Protein AF-A0A8T4LNX3-F1 (afdb_monomer_lite)

pLDDT: mean 91.87, std 9.68, range [48.28, 98.56]

Sequence (128 aa):
MKKNSIKNLISIFILVLVVILLFSFIDYLAHSINIRLAVPDYYFAHKIIYGTVIGFIAYLFIKKQKALIKSLIFSAAISILLQINYYFQGYPKEFVFLFLGIHFIILFILSFIAFRLLEIKKLFSKKL

Foldseek 3Di:
DPPVVVVVLVVLLVLQLVLQVQLLVVVCVVLVPDVLSHDDPVVSVVSSVVSSVQLSVLCVVCVPPALQVSQQSSQLRSLVVSLVVCVVVPHDPVSSVVSSVVSSVSSSVSSSVSRVVVVVVVVVVVVD

Radius of gyration: 15.87 Å; chains: 1; bounding box: 45×21×51 Å

Structure (mmCIF, N/CA/C/O backbone):
data_AF-A0A8T4LNX3-F1
#
_entry.id   AF-A0A8T4LNX3-F1
#
loop_
_atom_site.group_PDB
_atom_site.id
_atom_site.type_symbol
_atom_site.label_atom_id
_atom_site.label_alt_id
_atom_site.label_comp_id
_atom_site.label_asym_id
_atom_site.label_entity_id
_atom_site.label_seq_id
_atom_site.pdbx_PDB_ins_code
_atom_site.Cartn_x
_atom_site.Cartn_y
_atom_site.Cartn_z
_atom_site.occupancy
_atom_site.B_iso_or_equiv
_atom_site.auth_seq_id
_atom_site.auth_comp_id
_atom_site.auth_asym_id
_atom_site.auth_atom_id
_atom_site.pdbx_PDB_model_num
ATOM 1 N N . MET A 1 1 ? -27.843 3.433 7.575 1.00 52.44 1 MET A N 1
ATOM 2 C CA . MET A 1 1 ? -26.593 3.046 8.285 1.00 52.44 1 MET A CA 1
ATOM 3 C C . MET A 1 1 ? -26.373 3.970 9.479 1.00 52.44 1 MET A C 1
ATOM 5 O O . MET A 1 1 ? -26.487 5.175 9.305 1.00 52.44 1 MET A O 1
ATOM 9 N N . LYS A 1 2 ? -26.070 3.455 10.685 1.00 52.53 2 LYS A N 1
ATOM 10 C CA . LYS A 1 2 ? -25.770 4.307 11.861 1.00 52.53 2 LYS A CA 1
ATOM 11 C C . LYS A 1 2 ? -24.608 5.263 11.529 1.00 52.53 2 LYS A C 1
ATOM 13 O O . LYS A 1 2 ? -23.601 4.804 10.997 1.00 52.53 2 LYS A O 1
ATOM 18 N N . LYS A 1 3 ? -24.707 6.555 11.878 1.00 59.94 3 LYS A N 1
ATOM 19 C CA . LYS A 1 3 ? -23.677 7.602 11.640 1.00 59.94 3 LYS A CA 1
ATOM 20 C C . LYS A 1 3 ? -22.263 7.173 12.082 1.00 59.94 3 LYS A C 1
ATOM 22 O O . LYS A 1 3 ? -21.277 7.494 11.424 1.00 59.94 3 LYS A O 1
ATOM 27 N N . ASN A 1 4 ? -22.177 6.352 13.133 1.00 65.25 4 ASN A N 1
ATOM 28 C CA . ASN A 1 4 ? -20.927 5.774 13.643 1.00 65.25 4 ASN A CA 1
ATOM 29 C C . ASN A 1 4 ? -20.276 4.752 12.688 1.00 65.25 4 ASN A C 1
ATOM 31 O O . ASN A 1 4 ? -19.058 4.602 12.686 1.00 65.25 4 ASN A O 1
ATOM 35 N N . SER A 1 5 ? -21.057 4.074 11.841 1.00 75.44 5 SER A N 1
ATOM 36 C CA . SER A 1 5 ? -20.542 3.136 10.836 1.00 75.44 5 SER A CA 1
ATOM 37 C C . SER A 1 5 ? -19.819 3.856 9.700 1.00 75.44 5 SER A C 1
ATOM 39 O O . SER A 1 5 ? -18.785 3.378 9.250 1.00 75.44 5 SER A O 1
ATOM 41 N N . ILE A 1 6 ? -20.347 4.995 9.243 1.00 78.50 6 ILE A N 1
ATOM 42 C CA . ILE A 1 6 ? -19.770 5.753 8.121 1.00 78.50 6 ILE A CA 1
ATOM 43 C C . ILE A 1 6 ? -18.453 6.404 8.548 1.00 78.50 6 ILE A C 1
ATOM 45 O O . ILE A 1 6 ? -17.448 6.257 7.861 1.00 78.50 6 ILE A O 1
ATOM 49 N N . LYS A 1 7 ? -18.428 7.037 9.730 1.00 80.06 7 LYS A N 1
ATOM 50 C CA . LYS A 1 7 ? -17.200 7.619 10.296 1.00 80.06 7 LYS A CA 1
ATOM 51 C C . LYS A 1 7 ? -16.074 6.588 10.405 1.00 80.06 7 LYS A C 1
ATOM 53 O O . LYS A 1 7 ? -14.951 6.874 10.008 1.00 80.06 7 LYS A O 1
ATOM 58 N N . ASN A 1 8 ? -16.388 5.372 10.858 1.00 87.44 8 ASN A N 1
ATOM 59 C CA . ASN A 1 8 ? -15.405 4.292 10.940 1.00 87.44 8 ASN A CA 1
ATOM 60 C C . ASN A 1 8 ? -14.854 3.880 9.568 1.00 87.44 8 ASN A C 1
ATOM 62 O O . ASN A 1 8 ? -13.657 3.631 9.456 1.00 87.44 8 ASN A O 1
ATOM 66 N N . LEU A 1 9 ? -15.698 3.817 8.533 1.00 91.81 9 LEU A N 1
ATOM 67 C CA . LEU A 1 9 ? -15.251 3.500 7.173 1.00 91.81 9 LEU A CA 1
ATOM 68 C C . LEU A 1 9 ? -14.336 4.591 6.613 1.00 91.81 9 LEU A C 1
ATOM 70 O O . LEU A 1 9 ? -13.283 4.265 6.078 1.00 91.81 9 LEU A O 1
ATOM 74 N N . ILE A 1 10 ? -14.682 5.866 6.810 1.00 94.12 10 ILE A N 1
ATOM 75 C CA . ILE A 1 10 ? -13.845 6.999 6.390 1.00 94.12 10 ILE A CA 1
ATOM 76 C C . ILE A 1 10 ? -12.486 6.956 7.098 1.00 94.12 10 ILE A C 1
ATOM 78 O O . ILE A 1 10 ? -11.456 7.084 6.447 1.00 94.12 10 ILE A O 1
ATOM 82 N N . SER A 1 11 ? -12.448 6.712 8.412 1.00 92.81 11 SER A N 1
ATOM 83 C CA . SER A 1 11 ? -11.177 6.601 9.141 1.00 92.81 11 SER A CA 1
ATOM 84 C C . SER A 1 11 ? -10.308 5.443 8.645 1.00 92.81 11 SER A C 1
ATOM 86 O O . SER A 1 11 ? -9.091 5.584 8.575 1.00 92.81 11 SER A O 1
ATOM 88 N N . ILE A 1 12 ? -10.915 4.305 8.293 1.00 94.25 12 ILE A N 1
ATOM 89 C CA . ILE A 1 12 ? -10.190 3.174 7.699 1.00 94.25 12 ILE A CA 1
ATOM 90 C C . ILE A 1 12 ? -9.655 3.554 6.317 1.00 94.25 12 ILE A C 1
ATOM 92 O O . ILE A 1 12 ? -8.500 3.263 6.023 1.00 94.25 12 ILE A O 1
ATOM 96 N N . PHE A 1 13 ? -10.466 4.213 5.491 1.00 97.00 13 PHE A N 1
ATOM 97 C CA . PHE A 1 13 ? -10.054 4.666 4.166 1.00 97.00 13 PHE A CA 1
ATOM 98 C C . PHE A 1 13 ? -8.862 5.624 4.247 1.00 97.00 13 PHE A C 1
ATOM 100 O O . PHE A 1 13 ? -7.861 5.407 3.575 1.00 97.00 13 PHE A O 1
ATOM 107 N N . ILE A 1 14 ? -8.926 6.624 5.133 1.00 97.50 14 ILE A N 1
ATOM 108 C CA . ILE A 1 14 ? -7.826 7.569 5.368 1.00 97.50 14 ILE A CA 1
ATOM 109 C C . ILE A 1 14 ? -6.572 6.834 5.845 1.00 97.50 14 ILE A C 1
ATOM 111 O O . ILE A 1 14 ? -5.484 7.109 5.353 1.00 97.50 14 ILE A O 1
ATOM 115 N N . LEU A 1 15 ? -6.706 5.880 6.772 1.00 97.06 15 LEU A N 1
ATOM 116 C CA . LEU A 1 15 ? -5.561 5.098 7.236 1.00 97.06 15 LEU A CA 1
ATOM 117 C C . LEU A 1 15 ? -4.896 4.341 6.084 1.00 97.06 15 LEU A C 1
ATOM 119 O O . LEU A 1 15 ? -3.676 4.378 5.957 1.00 97.06 15 LEU A O 1
ATOM 123 N N . VAL A 1 16 ? -5.692 3.663 5.255 1.00 98.06 16 VAL A N 1
ATOM 124 C CA . VAL A 1 16 ? -5.191 2.948 4.078 1.00 98.06 16 VAL A CA 1
ATOM 125 C C . VAL A 1 16 ? -4.503 3.919 3.124 1.00 98.06 16 VAL A C 1
ATOM 127 O O . VAL A 1 16 ? -3.371 3.656 2.738 1.00 98.06 16 VAL A O 1
ATOM 130 N N . LEU A 1 17 ? -5.128 5.054 2.805 1.00 98.31 17 LEU A N 1
ATOM 131 C CA . LEU A 1 17 ? -4.539 6.080 1.946 1.00 98.31 17 LEU A CA 1
ATOM 132 C C . LEU A 1 17 ? -3.171 6.535 2.471 1.00 98.31 17 LEU A C 1
ATOM 134 O O . LEU A 1 17 ? -2.218 6.585 1.705 1.00 98.31 17 LEU A O 1
ATOM 138 N N . VAL A 1 18 ? -3.040 6.799 3.774 1.00 98.38 18 VAL A N 1
ATOM 139 C CA . VAL A 1 18 ? -1.756 7.181 4.387 1.00 98.38 18 VAL A CA 1
ATOM 140 C C . VAL A 1 18 ? -0.704 6.084 4.217 1.00 98.38 18 VAL A C 1
ATOM 142 O O . VAL A 1 18 ? 0.419 6.382 3.817 1.00 98.38 18 VAL A O 1
ATOM 145 N N . VAL A 1 19 ? -1.053 4.815 4.465 1.00 98.44 19 VAL A N 1
ATOM 146 C CA . VAL A 1 19 ? -0.131 3.686 4.237 1.00 98.44 19 VAL A CA 1
ATOM 147 C C . VAL A 1 19 ? 0.316 3.630 2.775 1.00 98.44 19 VAL A C 1
ATOM 149 O O . VAL A 1 19 ? 1.503 3.459 2.507 1.00 98.44 19 VAL A O 1
ATOM 152 N N . ILE A 1 20 ? -0.609 3.812 1.831 1.00 98.44 20 ILE A N 1
ATOM 153 C CA . ILE A 1 20 ? -0.320 3.756 0.395 1.00 98.44 20 ILE A CA 1
ATOM 154 C C . ILE A 1 20 ? 0.498 4.956 -0.079 1.00 98.44 20 ILE A C 1
ATOM 156 O O . ILE A 1 20 ? 1.370 4.778 -0.925 1.00 98.44 20 ILE A O 1
ATOM 160 N N . LEU A 1 21 ? 0.280 6.151 0.469 1.00 98.44 21 LEU A N 1
ATOM 161 C CA . LEU A 1 21 ? 1.098 7.329 0.175 1.00 98.44 21 LEU A CA 1
ATOM 162 C C . LEU A 1 21 ? 2.540 7.132 0.648 1.00 98.44 21 LEU A C 1
ATOM 164 O O . LEU A 1 21 ? 3.465 7.357 -0.127 1.00 98.44 21 LEU A O 1
ATOM 168 N N . LEU A 1 22 ? 2.734 6.647 1.879 1.00 98.44 22 LEU A N 1
ATOM 169 C CA . LEU A 1 22 ? 4.067 6.337 2.407 1.00 98.44 22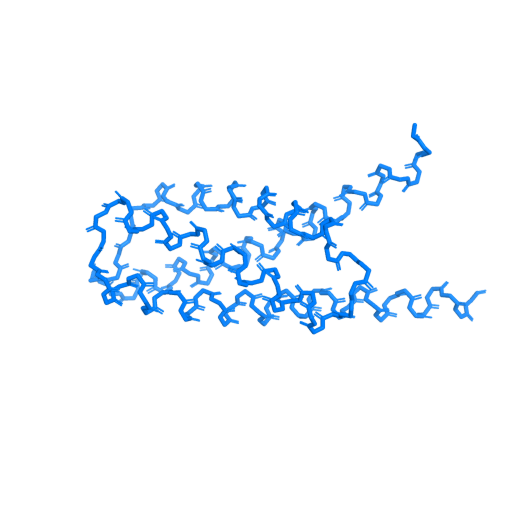 LEU A CA 1
ATOM 170 C C . LEU A 1 22 ? 4.756 5.247 1.583 1.00 98.44 22 LEU A C 1
ATOM 172 O O . LEU A 1 22 ? 5.917 5.397 1.212 1.00 98.44 22 LEU A O 1
ATOM 176 N N . PHE A 1 23 ? 4.032 4.179 1.248 1.00 98.06 23 PHE A N 1
ATOM 177 C CA . PHE A 1 23 ? 4.536 3.125 0.373 1.00 98.06 23 PHE A CA 1
ATOM 178 C C . PHE A 1 23 ? 4.941 3.676 -0.999 1.00 98.06 23 PHE A C 1
ATOM 180 O O . PHE A 1 23 ? 6.054 3.430 -1.452 1.00 98.06 23 PHE A O 1
ATOM 187 N N . SER A 1 24 ? 4.067 4.457 -1.636 1.00 97.12 24 SER A N 1
ATOM 188 C CA . SER A 1 24 ? 4.314 5.026 -2.965 1.00 97.12 24 SER A CA 1
ATOM 189 C C . SER A 1 24 ? 5.501 5.981 -2.961 1.00 97.12 24 SER A C 1
ATOM 191 O O . SER A 1 24 ? 6.258 5.994 -3.923 1.00 97.12 24 SER A O 1
ATOM 193 N N . PHE A 1 25 ? 5.690 6.737 -1.878 1.00 97.19 25 PHE A N 1
ATOM 194 C CA . PHE A 1 25 ? 6.846 7.608 -1.699 1.00 97.19 25 PHE A CA 1
ATOM 195 C C . PHE A 1 25 ? 8.152 6.815 -1.572 1.00 97.19 25 PHE A C 1
ATOM 197 O O . PHE A 1 25 ? 9.107 7.101 -2.288 1.00 97.19 25 PHE A O 1
ATOM 204 N N . ILE A 1 26 ? 8.198 5.786 -0.719 1.00 96.69 26 ILE A N 1
ATOM 205 C CA . ILE A 1 26 ? 9.395 4.938 -0.578 1.00 96.69 26 ILE A CA 1
ATOM 206 C C . ILE A 1 26 ? 9.717 4.244 -1.906 1.00 96.69 26 ILE A C 1
ATOM 208 O O . ILE A 1 26 ? 10.873 4.192 -2.318 1.00 96.69 26 ILE A O 1
ATOM 212 N N . ASP A 1 27 ? 8.698 3.745 -2.599 1.00 95.19 27 ASP A N 1
ATOM 213 C CA . ASP A 1 27 ? 8.877 3.080 -3.884 1.00 95.19 27 ASP A CA 1
ATOM 214 C C . ASP A 1 27 ? 9.320 4.050 -4.992 1.00 95.19 27 ASP A C 1
ATOM 216 O O . ASP A 1 27 ? 10.139 3.698 -5.834 1.00 95.19 27 ASP A O 1
ATOM 220 N N . TYR A 1 28 ? 8.849 5.301 -4.965 1.00 95.31 28 TYR A N 1
ATOM 221 C CA . TYR A 1 28 ? 9.334 6.358 -5.857 1.00 95.31 28 TYR A CA 1
ATOM 222 C C . TYR A 1 28 ? 10.831 6.600 -5.677 1.00 95.31 28 TYR A C 1
ATOM 224 O O . TYR A 1 28 ? 11.572 6.667 -6.660 1.00 95.31 28 TYR A O 1
ATOM 232 N N . LEU A 1 29 ? 11.299 6.656 -4.427 1.00 94.19 29 LEU A N 1
ATOM 233 C CA . LEU A 1 29 ? 12.727 6.759 -4.142 1.00 94.19 29 LEU A CA 1
ATOM 234 C C . LEU A 1 29 ? 13.483 5.538 -4.679 1.00 94.19 29 LEU A C 1
ATOM 236 O O . LEU A 1 29 ? 14.510 5.709 -5.327 1.00 94.19 29 LEU A O 1
ATOM 240 N N . ALA A 1 30 ? 12.957 4.323 -4.491 1.00 92.50 30 ALA A N 1
ATOM 241 C CA . ALA A 1 30 ? 13.582 3.099 -4.999 1.00 92.50 30 ALA A CA 1
ATOM 242 C C . ALA A 1 30 ? 13.736 3.105 -6.533 1.00 92.50 30 ALA A C 1
ATOM 244 O O . ALA A 1 30 ? 14.804 2.781 -7.053 1.00 92.50 30 ALA A O 1
ATOM 245 N N . HIS A 1 31 ? 12.700 3.534 -7.255 1.00 92.94 31 HIS A N 1
ATOM 246 C CA . HIS A 1 31 ? 12.709 3.649 -8.715 1.00 92.94 31 HIS A CA 1
ATOM 247 C C . HIS A 1 31 ? 13.575 4.811 -9.234 1.00 92.94 31 HIS A C 1
ATOM 249 O O . HIS A 1 31 ? 14.006 4.785 -10.385 1.00 92.94 31 HIS A O 1
ATOM 255 N N . SER A 1 32 ? 13.883 5.793 -8.383 1.00 91.19 32 SER A N 1
ATOM 256 C CA . SER A 1 32 ? 14.734 6.942 -8.719 1.00 91.19 32 SER A CA 1
ATOM 257 C C . SER A 1 32 ? 16.238 6.658 -8.573 1.00 91.19 32 SER A C 1
ATOM 259 O O . SER A 1 32 ? 17.055 7.437 -9.055 1.00 91.19 32 SER A O 1
ATOM 261 N N . ILE A 1 33 ? 16.631 5.554 -7.921 1.00 89.94 33 ILE A N 1
ATOM 262 C CA . ILE A 1 33 ? 18.048 5.215 -7.670 1.00 89.94 33 ILE 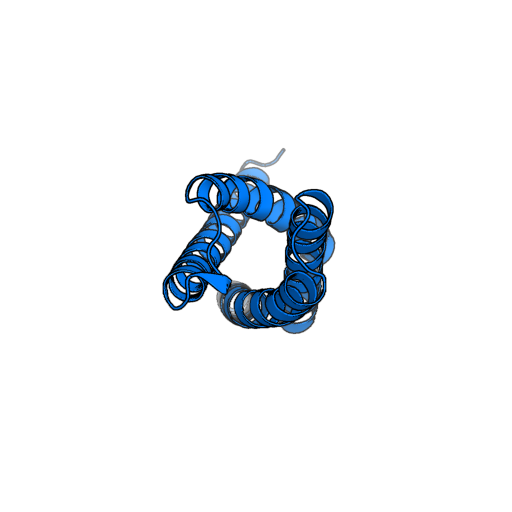A CA 1
ATOM 263 C C . ILE A 1 33 ? 18.752 4.676 -8.925 1.00 89.94 33 ILE A C 1
ATOM 265 O O . ILE A 1 33 ? 19.959 4.857 -9.082 1.00 89.94 33 ILE A O 1
ATOM 269 N N . ASN A 1 34 ? 18.038 3.982 -9.816 1.00 84.88 34 ASN A N 1
ATOM 270 C CA . ASN A 1 34 ? 18.641 3.335 -10.981 1.00 84.88 34 ASN A CA 1
ATOM 271 C C . ASN A 1 34 ? 17.698 3.359 -12.185 1.00 84.88 34 ASN A C 1
ATOM 273 O O . ASN A 1 34 ? 16.564 2.898 -12.095 1.00 84.88 34 ASN A O 1
ATOM 277 N N . ILE A 1 35 ? 18.210 3.795 -13.339 1.00 84.62 35 ILE A N 1
ATOM 278 C CA . ILE A 1 35 ? 17.466 3.859 -14.604 1.00 84.62 35 ILE A CA 1
ATOM 279 C C . ILE A 1 35 ? 16.852 2.511 -15.018 1.00 84.62 35 ILE A C 1
ATOM 281 O O . ILE A 1 35 ? 15.767 2.473 -15.585 1.00 84.62 35 ILE A O 1
ATOM 285 N N . ARG A 1 36 ? 17.502 1.384 -14.693 1.00 85.38 36 ARG A N 1
ATOM 286 C CA . ARG A 1 36 ? 16.992 0.028 -14.979 1.00 85.38 36 ARG A CA 1
ATOM 287 C C . ARG A 1 36 ? 15.777 -0.339 -14.139 1.00 85.38 36 ARG A C 1
ATOM 289 O O . ARG A 1 36 ? 15.071 -1.286 -14.466 1.00 85.38 36 ARG A O 1
ATOM 296 N N . LEU A 1 37 ? 15.579 0.376 -13.039 1.00 87.81 37 LEU A N 1
ATOM 297 C CA . LEU A 1 37 ? 14.419 0.238 -12.187 1.00 87.81 37 LEU A CA 1
ATOM 298 C C . LEU A 1 37 ? 13.378 1.311 -12.506 1.00 87.81 37 LEU A C 1
ATOM 300 O O . LEU A 1 37 ? 12.323 1.271 -11.904 1.00 87.81 37 LEU A O 1
ATOM 304 N N . ALA A 1 38 ? 13.619 2.258 -13.413 1.00 89.50 38 ALA A N 1
ATOM 305 C CA . ALA A 1 38 ? 12.715 3.383 -13.604 1.00 89.50 38 ALA A CA 1
ATOM 306 C C . ALA A 1 38 ? 11.327 2.947 -14.104 1.00 89.50 38 ALA A C 1
ATOM 308 O O . ALA A 1 38 ? 11.172 2.046 -14.933 1.00 89.50 38 ALA A O 1
ATOM 309 N N . VAL A 1 39 ? 10.309 3.643 -13.610 1.00 90.06 39 VAL A N 1
ATOM 310 C CA . VAL A 1 39 ? 8.925 3.548 -14.078 1.00 90.06 39 VAL A CA 1
ATOM 311 C C . VAL A 1 39 ? 8.436 4.960 -14.407 1.00 90.06 39 VAL A C 1
ATOM 313 O O . VAL A 1 39 ? 8.913 5.913 -13.790 1.00 90.06 39 VAL A O 1
ATOM 316 N N . PRO A 1 40 ? 7.510 5.134 -15.362 1.00 90.88 40 PRO A N 1
ATOM 317 C CA . PRO A 1 40 ? 6.985 6.456 -15.693 1.00 90.88 40 PRO A CA 1
ATOM 318 C C . PRO A 1 40 ? 6.312 7.132 -14.492 1.00 90.88 40 PRO A C 1
ATOM 320 O O . PRO A 1 40 ? 5.587 6.473 -13.754 1.00 90.88 40 PRO A O 1
ATOM 323 N N . ASP A 1 41 ? 6.441 8.449 -14.334 1.00 89.06 41 ASP A N 1
ATOM 324 C CA . ASP A 1 41 ? 5.908 9.156 -13.153 1.00 89.06 41 ASP A CA 1
ATOM 325 C C . ASP A 1 41 ? 4.390 8.998 -12.967 1.00 89.06 41 ASP A C 1
ATOM 327 O O . ASP A 1 41 ? 3.891 8.874 -11.843 1.00 89.06 41 ASP A O 1
ATOM 331 N N . TYR A 1 42 ? 3.635 8.915 -14.070 1.00 89.06 42 TYR A N 1
ATOM 332 C CA . TYR A 1 42 ? 2.187 8.690 -14.020 1.00 89.06 42 TYR A CA 1
ATOM 333 C C . TYR A 1 42 ? 1.821 7.372 -13.319 1.00 89.06 42 TYR A C 1
ATOM 335 O O . TYR A 1 42 ? 0.700 7.222 -12.824 1.00 89.06 42 TYR A O 1
ATOM 343 N N . TYR A 1 43 ? 2.740 6.406 -13.255 1.00 90.56 43 TYR A N 1
ATOM 344 C CA . TYR A 1 43 ? 2.535 5.130 -12.582 1.00 90.56 43 TYR A CA 1
ATOM 345 C C . TYR A 1 43 ? 2.247 5.312 -11.086 1.00 90.56 43 TYR A C 1
ATOM 347 O O . TYR A 1 43 ? 1.397 4.612 -10.534 1.00 90.56 43 TYR A O 1
ATOM 355 N N . PHE A 1 44 ? 2.877 6.288 -10.425 1.00 93.44 44 PHE A N 1
ATOM 356 C CA . PHE A 1 44 ? 2.677 6.521 -8.992 1.00 93.44 44 PHE A CA 1
ATOM 357 C C . PHE A 1 44 ? 1.280 7.055 -8.681 1.00 93.44 44 PHE A C 1
ATOM 359 O O . PHE A 1 44 ? 0.664 6.608 -7.716 1.00 93.44 44 PHE A O 1
ATOM 366 N N . ALA A 1 45 ? 0.731 7.930 -9.527 1.00 92.88 45 ALA A N 1
ATOM 367 C CA . ALA A 1 45 ? -0.647 8.398 -9.378 1.00 92.88 45 ALA A CA 1
ATOM 368 C C . ALA A 1 45 ? -1.645 7.232 -9.479 1.00 92.88 45 ALA A C 1
ATOM 370 O O . ALA A 1 45 ? -2.509 7.068 -8.613 1.00 92.88 45 ALA A O 1
ATOM 371 N N . HIS A 1 46 ? -1.475 6.361 -10.480 1.00 90.88 46 HIS A N 1
ATOM 372 C CA . HIS A 1 46 ? -2.300 5.162 -10.626 1.00 90.88 46 HIS A CA 1
ATOM 373 C C . HIS A 1 46 ? -2.145 4.225 -9.426 1.00 90.88 46 HIS A C 1
ATOM 375 O O . HIS A 1 46 ? -3.145 3.788 -8.858 1.00 90.88 46 HIS A O 1
ATOM 381 N N . LYS A 1 47 ? -0.914 3.961 -8.982 1.00 93.25 47 LYS A N 1
ATOM 382 C CA . LYS A 1 47 ? -0.638 3.139 -7.798 1.00 93.25 47 LYS A CA 1
ATOM 383 C C . LYS A 1 47 ? -1.336 3.675 -6.553 1.00 93.25 47 LYS A C 1
ATOM 385 O O . LYS A 1 47 ? -1.913 2.883 -5.816 1.00 93.25 47 LYS A O 1
ATOM 390 N N . ILE A 1 48 ? -1.317 4.987 -6.319 1.00 96.88 48 ILE A N 1
ATOM 391 C CA . ILE A 1 48 ? -1.977 5.588 -5.156 1.00 96.88 48 ILE A CA 1
ATOM 392 C C . ILE A 1 48 ? -3.482 5.319 -5.205 1.00 96.88 48 ILE A C 1
ATOM 394 O O . ILE A 1 48 ? -4.052 4.857 -4.215 1.00 96.88 48 ILE A O 1
ATOM 398 N N . ILE A 1 49 ? -4.122 5.546 -6.353 1.00 95.06 49 ILE A N 1
ATOM 399 C CA . ILE A 1 49 ? -5.565 5.335 -6.523 1.00 95.06 49 ILE A CA 1
ATOM 400 C C . ILE A 1 49 ? -5.910 3.848 -6.365 1.00 95.06 49 ILE A C 1
ATOM 402 O O . ILE A 1 49 ? -6.691 3.481 -5.483 1.00 95.06 49 ILE A O 1
ATOM 406 N N . TYR A 1 50 ? -5.294 2.980 -7.169 1.00 93.44 50 TYR A N 1
ATOM 407 C CA . TYR A 1 50 ? -5.576 1.544 -7.166 1.00 93.44 50 TYR A CA 1
ATOM 408 C C . TYR A 1 50 ? -5.196 0.888 -5.841 1.00 93.44 50 TYR A C 1
ATOM 410 O O . TYR A 1 50 ? -5.999 0.154 -5.270 1.00 93.44 50 TYR A O 1
ATOM 418 N N . GLY A 1 51 ? -4.013 1.190 -5.307 1.00 95.44 51 GLY A N 1
ATOM 419 C CA . GLY A 1 51 ? -3.538 0.679 -4.025 1.00 95.44 51 GLY A CA 1
ATOM 420 C C . GLY A 1 51 ? -4.450 1.080 -2.870 1.00 95.44 51 GLY A C 1
ATOM 421 O O . GLY A 1 51 ? -4.727 0.257 -1.999 1.00 95.44 51 GLY A O 1
ATOM 422 N N . THR A 1 52 ? -4.995 2.301 -2.886 1.00 97.69 52 THR A N 1
ATOM 423 C CA . THR A 1 52 ? -5.951 2.745 -1.861 1.00 97.69 52 THR A CA 1
ATOM 424 C C . THR A 1 52 ? -7.275 1.995 -1.969 1.00 97.69 52 THR A C 1
ATOM 426 O O . THR A 1 52 ? -7.778 1.501 -0.959 1.00 97.69 52 THR A O 1
ATOM 429 N N . VAL A 1 53 ? -7.832 1.853 -3.176 1.00 96.38 53 VAL A N 1
ATOM 430 C CA . VAL A 1 53 ? -9.097 1.130 -3.396 1.00 96.38 53 VAL A CA 1
ATOM 431 C C . VAL A 1 53 ? -8.955 -0.348 -3.030 1.00 96.38 53 VAL A C 1
ATOM 433 O O . VAL A 1 53 ? -9.727 -0.863 -2.219 1.00 96.38 53 VAL A O 1
ATOM 436 N N . ILE A 1 54 ? -7.939 -1.022 -3.571 1.00 95.62 54 ILE A N 1
ATOM 437 C CA . ILE A 1 54 ? -7.656 -2.438 -3.313 1.00 95.62 54 ILE A CA 1
ATOM 438 C C . ILE A 1 54 ? -7.359 -2.652 -1.832 1.00 95.62 54 ILE A C 1
ATOM 440 O O . ILE A 1 54 ? -7.927 -3.553 -1.221 1.00 95.62 54 ILE A O 1
ATOM 444 N N . GLY A 1 55 ? -6.515 -1.813 -1.232 1.00 96.88 55 GLY A N 1
ATOM 445 C CA . GLY A 1 55 ? -6.185 -1.900 0.185 1.00 96.88 55 GLY A CA 1
ATOM 446 C C . GLY A 1 55 ? -7.409 -1.719 1.076 1.00 96.88 55 GLY A C 1
ATOM 447 O O . GLY A 1 55 ? -7.588 -2.456 2.048 1.00 96.88 55 GLY A O 1
ATOM 448 N N . PHE A 1 56 ? -8.299 -0.789 0.731 1.00 97.62 56 PHE A N 1
ATOM 449 C CA . PHE A 1 56 ? -9.534 -0.577 1.473 1.00 97.62 56 PHE A CA 1
ATOM 450 C C . PHE A 1 56 ? -10.442 -1.805 1.391 1.00 97.62 56 PHE A C 1
ATOM 452 O O . PHE A 1 56 ? -10.884 -2.302 2.428 1.00 97.62 56 PHE A O 1
ATOM 459 N N . ILE A 1 57 ? -10.654 -2.345 0.188 1.00 96.25 57 ILE A N 1
ATOM 460 C CA . ILE A 1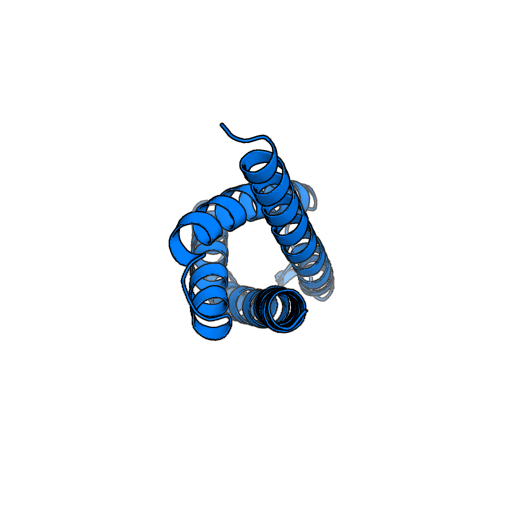 57 ? -11.428 -3.574 -0.027 1.00 96.25 57 ILE A CA 1
ATOM 461 C C . ILE A 1 57 ? -10.806 -4.736 0.754 1.00 96.25 57 ILE A C 1
ATOM 463 O O . ILE A 1 57 ? -11.501 -5.371 1.547 1.00 96.25 57 ILE A O 1
ATOM 467 N N . ALA A 1 58 ? -9.498 -4.966 0.608 1.00 96.00 58 ALA A N 1
ATOM 468 C CA . ALA A 1 58 ? -8.768 -6.011 1.318 1.00 96.00 58 ALA A CA 1
ATOM 469 C C . ALA A 1 58 ? -8.983 -5.891 2.829 1.00 96.00 58 ALA A C 1
ATOM 471 O O . ALA A 1 58 ? -9.392 -6.866 3.463 1.00 96.00 58 ALA A O 1
ATOM 472 N N . TYR A 1 59 ? -8.819 -4.687 3.394 1.00 96.06 59 TYR A N 1
ATOM 473 C CA . TYR A 1 59 ? -9.035 -4.417 4.815 1.00 96.06 59 TYR A CA 1
ATOM 474 C C . TYR A 1 59 ? -10.428 -4.846 5.288 1.00 96.06 59 TYR A C 1
ATOM 476 O O . TYR A 1 59 ? -10.556 -5.406 6.379 1.00 96.06 59 TYR A O 1
ATOM 484 N N . LEU A 1 60 ? -11.484 -4.605 4.502 1.00 95.19 60 LEU A N 1
ATOM 485 C CA . LEU A 1 60 ? -12.854 -4.954 4.893 1.00 95.19 60 LEU A CA 1
ATOM 486 C C . LEU A 1 60 ? -13.034 -6.459 5.134 1.00 95.19 60 LEU A C 1
ATOM 488 O O . LEU A 1 60 ? -13.753 -6.824 6.073 1.00 95.19 60 LEU A O 1
ATOM 492 N N . PHE A 1 61 ? -12.347 -7.309 4.364 1.00 94.81 61 PHE A N 1
ATOM 493 C CA . PHE A 1 61 ? -12.368 -8.767 4.528 1.00 94.81 61 PHE A CA 1
ATOM 494 C C . PHE A 1 61 ? -11.556 -9.235 5.741 1.00 94.81 61 PHE A C 1
ATOM 496 O O . PHE A 1 61 ? -11.961 -10.150 6.457 1.00 94.81 61 PHE A O 1
ATOM 503 N N . ILE A 1 62 ? -10.447 -8.560 6.042 1.00 95.25 62 ILE A N 1
ATOM 504 C CA . ILE A 1 62 ? -9.509 -8.959 7.105 1.00 95.25 62 ILE A CA 1
ATOM 505 C C . ILE A 1 62 ? -9.662 -8.159 8.404 1.00 95.25 62 ILE A C 1
ATOM 507 O O . ILE A 1 62 ? -8.887 -8.337 9.344 1.00 95.25 62 ILE A O 1
ATOM 511 N N . LYS A 1 63 ? -10.662 -7.275 8.514 1.00 92.06 63 LYS A N 1
ATOM 512 C CA . LYS A 1 63 ? -10.817 -6.338 9.646 1.00 92.06 63 LYS A CA 1
ATOM 513 C C . LYS A 1 63 ? -10.859 -7.005 11.025 1.00 92.06 63 LYS A C 1
ATOM 515 O O . LYS A 1 63 ? -10.462 -6.371 12.005 1.00 92.06 63 LYS A O 1
ATOM 520 N N . LYS A 1 64 ? -11.334 -8.256 11.092 1.00 92.62 64 LYS A N 1
ATOM 521 C CA . LYS A 1 64 ? -11.459 -9.063 12.320 1.00 92.62 64 LYS A CA 1
ATOM 522 C C . LYS A 1 64 ? -10.163 -9.785 12.718 1.00 92.62 64 LYS A C 1
ATOM 524 O O . LYS A 1 64 ? -10.090 -10.294 13.828 1.00 92.62 64 LYS A O 1
ATOM 529 N N . GLN A 1 65 ? -9.167 -9.827 11.836 1.00 95.88 65 GLN A N 1
ATOM 530 C CA . GLN A 1 65 ? -7.893 -10.494 12.089 1.00 95.88 65 GLN A CA 1
ATOM 531 C C . GLN A 1 65 ? -6.965 -9.642 12.963 1.00 95.88 65 GLN A C 1
ATOM 533 O O . GLN A 1 65 ? -7.096 -8.411 13.008 1.00 95.88 65 GLN A O 1
ATOM 538 N N . LYS A 1 66 ? -6.001 -10.310 13.611 1.00 96.25 66 LYS A N 1
ATOM 539 C CA . LYS A 1 66 ? -4.898 -9.672 14.350 1.00 96.25 66 LYS A CA 1
ATOM 540 C C . LYS A 1 66 ? -4.004 -8.866 13.402 1.00 96.25 66 LYS A C 1
ATOM 542 O O . LYS A 1 66 ? -3.878 -9.232 12.234 1.00 96.25 66 LYS A O 1
ATOM 547 N N . ALA A 1 67 ? -3.335 -7.828 13.904 1.00 96.75 67 ALA A N 1
ATOM 548 C CA . ALA A 1 67 ? -2.506 -6.914 13.117 1.00 96.75 67 ALA A CA 1
ATOM 549 C C . ALA A 1 67 ? -1.488 -7.648 12.241 1.00 96.75 67 ALA A C 1
ATOM 551 O O . ALA A 1 67 ? -1.368 -7.314 11.069 1.00 96.75 67 ALA A O 1
ATOM 552 N N . LEU A 1 68 ? -0.828 -8.686 12.761 1.00 97.44 68 LEU A N 1
ATOM 553 C CA . LEU A 1 68 ? 0.133 -9.481 11.992 1.00 97.44 68 LEU A CA 1
ATOM 554 C C . LEU A 1 68 ? -0.500 -10.097 10.732 1.00 97.44 68 LEU A C 1
ATOM 556 O O . LEU A 1 68 ? -0.089 -9.788 9.619 1.00 97.44 68 LEU A O 1
ATOM 560 N N . ILE A 1 69 ? -1.550 -10.906 10.906 1.00 97.69 69 ILE A N 1
ATOM 561 C CA . ILE A 1 69 ? -2.264 -11.569 9.801 1.00 97.69 69 ILE A CA 1
ATOM 562 C C . ILE A 1 69 ? -2.874 -10.540 8.849 1.00 97.69 69 ILE A C 1
ATOM 564 O O . ILE A 1 69 ? -2.830 -10.698 7.632 1.00 97.69 69 ILE A O 1
ATOM 568 N N . LYS A 1 70 ? -3.406 -9.450 9.405 1.00 96.62 70 LYS A N 1
ATOM 569 C CA . LYS A 1 70 ? -3.962 -8.346 8.632 1.00 96.62 70 LYS A CA 1
ATOM 570 C C . LYS A 1 70 ? -2.922 -7.737 7.692 1.00 96.62 70 LYS A C 1
ATOM 572 O O . LYS A 1 70 ? -3.209 -7.512 6.527 1.00 96.62 70 LYS A O 1
ATOM 577 N N . SER A 1 71 ? -1.717 -7.509 8.195 1.00 98.19 71 SER A N 1
ATOM 578 C CA . SER A 1 71 ? -0.627 -6.885 7.439 1.00 98.19 71 SER A CA 1
ATOM 579 C C . SER A 1 71 ? -0.071 -7.828 6.383 1.00 98.19 71 SER A C 1
ATOM 581 O O . SER A 1 71 ? 0.172 -7.396 5.262 1.00 98.19 71 SER A O 1
ATOM 583 N N . LEU A 1 72 ? 0.047 -9.124 6.696 1.00 98.25 72 LEU A N 1
ATOM 584 C CA . LEU A 1 72 ? 0.440 -10.149 5.724 1.00 98.25 72 LEU A CA 1
ATOM 585 C C . LEU A 1 72 ? -0.528 -10.193 4.539 1.00 98.25 72 LEU A C 1
ATOM 587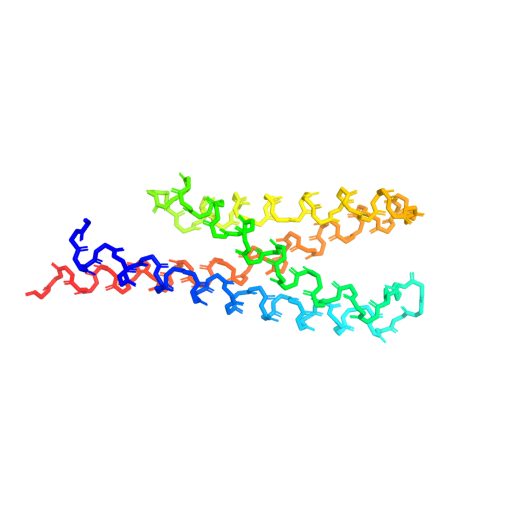 O O . LEU A 1 72 ? -0.103 -10.054 3.396 1.00 98.25 72 LEU A O 1
ATOM 591 N N . ILE A 1 73 ? -1.831 -10.330 4.808 1.00 97.94 73 ILE A N 1
ATOM 592 C CA . ILE A 1 73 ? -2.837 -10.437 3.743 1.00 97.94 73 ILE A CA 1
ATOM 593 C C . ILE A 1 73 ? -2.943 -9.125 2.961 1.00 97.94 73 ILE A C 1
ATOM 595 O O . ILE A 1 73 ? -2.997 -9.152 1.736 1.00 97.94 73 ILE A O 1
ATOM 599 N N . PHE A 1 74 ? -2.948 -7.979 3.648 1.00 98.00 74 PHE A N 1
ATOM 600 C CA . PHE A 1 74 ? -3.007 -6.664 3.006 1.00 98.00 74 PHE A CA 1
ATOM 601 C C . PHE A 1 74 ? -1.831 -6.453 2.045 1.00 98.00 74 PHE A C 1
ATOM 603 O O . PHE A 1 74 ? -2.028 -6.065 0.896 1.00 98.00 74 PHE A O 1
ATOM 610 N N . SER A 1 75 ? -0.618 -6.768 2.496 1.00 98.19 75 SER A N 1
ATOM 611 C CA . SER A 1 75 ? 0.602 -6.570 1.708 1.00 98.19 75 SER A CA 1
ATOM 612 C C . SER A 1 75 ? 0.693 -7.556 0.553 1.00 98.19 75 SER A C 1
ATOM 614 O O . SER A 1 75 ? 1.043 -7.151 -0.553 1.00 98.19 75 SER A O 1
ATOM 616 N N . ALA A 1 76 ? 0.307 -8.818 0.770 1.00 97.75 76 ALA A N 1
ATOM 617 C CA . ALA A 1 76 ? 0.212 -9.814 -0.294 1.00 97.75 76 ALA A CA 1
ATOM 618 C C . ALA A 1 76 ? -0.786 -9.381 -1.374 1.00 97.75 76 ALA A C 1
ATOM 620 O O . ALA A 1 76 ? -0.439 -9.362 -2.548 1.00 97.75 76 ALA A O 1
ATOM 621 N N . ALA A 1 77 ? -2.001 -8.985 -0.983 1.00 96.62 77 ALA A N 1
ATOM 622 C CA . ALA A 1 77 ? -3.051 -8.610 -1.925 1.00 96.62 77 ALA A CA 1
ATOM 623 C C . ALA A 1 77 ? -2.624 -7.446 -2.829 1.00 96.62 77 ALA A C 1
ATOM 625 O O . ALA A 1 77 ? -2.768 -7.524 -4.046 1.00 96.62 77 ALA A O 1
ATOM 626 N N . ILE A 1 78 ? -2.069 -6.384 -2.244 1.00 96.56 78 ILE A N 1
ATOM 627 C CA . ILE A 1 78 ? -1.671 -5.197 -3.005 1.00 96.56 78 ILE A CA 1
ATOM 628 C C . ILE A 1 78 ? -0.445 -5.488 -3.869 1.00 96.56 78 ILE A C 1
ATOM 630 O O . ILE A 1 78 ? -0.466 -5.174 -5.055 1.00 96.56 78 ILE A O 1
ATOM 634 N N . SER A 1 79 ? 0.589 -6.123 -3.312 1.00 96.94 79 SER A N 1
ATOM 635 C CA . SER A 1 79 ? 1.823 -6.398 -4.061 1.00 96.94 79 SER A CA 1
ATOM 636 C C . SER A 1 79 ? 1.576 -7.386 -5.199 1.00 96.94 79 SER A C 1
ATOM 638 O O . SER A 1 79 ? 2.056 -7.188 -6.299 1.00 96.94 79 SER A O 1
ATOM 640 N N . ILE A 1 80 ? 0.760 -8.424 -5.012 1.00 96.56 80 ILE A N 1
ATOM 641 C CA . ILE A 1 80 ? 0.443 -9.341 -6.118 1.00 96.56 80 ILE A CA 1
ATOM 642 C C . ILE A 1 80 ? -0.284 -8.596 -7.247 1.00 96.56 80 ILE A C 1
ATOM 644 O O . ILE A 1 80 ? 0.060 -8.764 -8.415 1.00 96.56 80 ILE A O 1
ATOM 648 N N . LEU A 1 81 ? -1.257 -7.742 -6.918 1.00 94.50 81 LEU A N 1
ATOM 649 C CA . LEU A 1 81 ? -2.033 -7.013 -7.926 1.00 94.50 81 LEU A CA 1
ATOM 650 C C . LEU A 1 81 ? -1.210 -5.948 -8.665 1.00 94.50 81 LEU A C 1
ATOM 652 O O . LEU A 1 81 ? -1.382 -5.784 -9.873 1.00 94.50 81 LEU A O 1
ATOM 656 N N . LEU A 1 82 ? -0.290 -5.261 -7.983 1.00 92.06 82 LEU A N 1
ATOM 657 C CA . LEU A 1 82 ? 0.648 -4.340 -8.634 1.00 92.06 82 LEU A CA 1
ATOM 658 C C . LEU A 1 82 ? 1.584 -5.080 -9.598 1.00 92.06 82 LEU A C 1
ATOM 660 O O . LEU A 1 82 ? 1.836 -4.613 -10.706 1.00 92.06 82 LEU A O 1
ATOM 664 N N . GLN A 1 83 ? 2.027 -6.277 -9.230 1.00 94.38 83 GLN A N 1
ATOM 665 C CA . GLN A 1 83 ? 2.971 -7.054 -10.027 1.00 94.38 83 GLN A CA 1
ATOM 666 C C . GLN A 1 83 ? 2.309 -7.694 -11.238 1.00 94.38 83 GLN A C 1
ATOM 668 O O . GLN A 1 83 ? 2.933 -7.794 -12.292 1.00 94.38 83 GLN A O 1
ATOM 673 N N . ILE A 1 84 ? 1.032 -8.056 -11.120 1.00 93.06 84 ILE A N 1
ATOM 674 C CA . ILE A 1 84 ? 0.208 -8.427 -12.270 1.00 93.06 84 ILE A CA 1
ATOM 675 C C . ILE A 1 84 ? 0.168 -7.272 -13.282 1.00 93.06 84 ILE A C 1
ATOM 677 O O . ILE A 1 84 ? 0.329 -7.510 -14.476 1.00 93.06 84 ILE A O 1
ATOM 681 N N . ASN A 1 85 ? 0.026 -6.022 -12.826 1.00 89.69 85 ASN A N 1
ATOM 682 C CA . ASN A 1 85 ? 0.057 -4.861 -13.718 1.00 89.69 85 ASN A CA 1
ATOM 683 C C . ASN A 1 85 ? 1.424 -4.710 -14.407 1.00 89.69 85 ASN A C 1
ATOM 685 O O . ASN A 1 85 ? 1.472 -4.614 -15.629 1.00 89.69 85 ASN A O 1
ATOM 689 N N . TYR A 1 86 ? 2.534 -4.796 -13.664 1.00 90.25 86 TYR A N 1
ATOM 690 C CA . TYR A 1 86 ? 3.872 -4.779 -14.272 1.00 90.25 86 TYR A CA 1
ATOM 691 C C . TYR A 1 86 ? 4.065 -5.882 -15.315 1.00 90.25 86 TYR A C 1
ATOM 693 O O . TYR A 1 86 ? 4.614 -5.633 -16.387 1.00 90.25 86 TYR A O 1
ATOM 701 N N . TYR A 1 87 ? 3.584 -7.091 -15.030 1.00 93.56 87 TYR A N 1
ATOM 702 C CA . TYR A 1 87 ? 3.660 -8.201 -15.970 1.00 93.56 87 TYR A CA 1
ATOM 703 C C . TYR A 1 87 ? 2.905 -7.897 -17.273 1.00 93.56 87 TYR A C 1
ATOM 705 O O . TYR A 1 87 ? 3.452 -8.084 -18.358 1.00 93.56 87 TYR A O 1
ATOM 713 N N . PHE A 1 88 ? 1.684 -7.361 -17.186 1.00 92.31 88 PHE A N 1
ATOM 714 C CA . PHE A 1 88 ? 0.897 -6.982 -18.367 1.00 92.31 88 PHE A CA 1
ATOM 715 C C . PHE A 1 88 ? 1.424 -5.743 -19.099 1.00 92.31 88 PHE A C 1
ATOM 717 O O . PHE A 1 88 ? 1.199 -5.606 -20.298 1.00 92.31 88 PHE A O 1
ATOM 724 N N . GLN A 1 89 ? 2.159 -4.869 -18.413 1.00 89.50 89 GLN A N 1
ATOM 725 C CA . GLN A 1 89 ? 2.863 -3.734 -19.015 1.00 89.50 89 GLN A CA 1
ATOM 726 C C . GLN A 1 89 ? 4.164 -4.138 -19.732 1.00 89.50 89 GLN A C 1
ATOM 728 O O . GLN A 1 89 ? 4.809 -3.288 -20.339 1.00 89.50 89 GLN A O 1
ATOM 733 N N . GLY A 1 90 ? 4.546 -5.420 -19.692 1.00 92.75 90 GLY A N 1
ATOM 734 C CA . GLY A 1 90 ? 5.707 -5.947 -20.413 1.00 92.75 90 GLY A CA 1
ATOM 735 C C . GLY A 1 90 ? 7.038 -5.799 -19.674 1.00 92.75 90 GLY A C 1
ATOM 736 O O . GLY A 1 90 ? 8.091 -5.924 -20.299 1.00 92.75 90 GLY A O 1
ATOM 737 N N . TYR A 1 91 ? 7.023 -5.548 -18.360 1.00 92.38 91 TYR A N 1
ATOM 738 C CA . TYR A 1 91 ? 8.258 -5.506 -17.574 1.00 92.38 91 TYR A CA 1
ATOM 739 C C . TYR A 1 91 ? 8.930 -6.895 -17.502 1.00 92.38 91 TYR A C 1
ATOM 741 O O . TYR A 1 91 ? 8.234 -7.914 -17.427 1.00 92.38 91 TYR A O 1
ATOM 749 N N . PRO A 1 92 ? 10.278 -6.963 -17.469 1.00 94.25 92 PRO A N 1
ATOM 750 C CA . PRO A 1 92 ? 11.010 -8.222 -17.324 1.00 94.25 92 PRO A CA 1
ATOM 751 C C . PRO A 1 92 ? 10.596 -8.997 -16.069 1.00 94.25 92 PRO A C 1
ATOM 753 O O . PRO A 1 92 ? 10.320 -8.406 -15.023 1.00 94.25 92 PRO A O 1
ATOM 756 N N . LYS A 1 93 ? 10.601 -10.333 -16.130 1.00 94.81 93 LYS A N 1
ATOM 757 C CA . LYS A 1 93 ? 10.168 -11.179 -15.002 1.00 94.81 93 LYS A CA 1
ATOM 758 C C . LYS A 1 93 ? 11.013 -10.935 -13.755 1.00 94.81 93 LYS A C 1
ATOM 760 O O . LYS A 1 93 ? 10.480 -10.893 -12.652 1.00 94.81 93 LYS A O 1
ATOM 765 N N . GLU A 1 94 ? 12.311 -10.722 -13.930 1.00 94.62 94 GLU A N 1
ATOM 766 C CA . GLU A 1 94 ? 13.263 -10.421 -12.863 1.00 94.62 94 GLU A CA 1
ATOM 767 C C . GLU A 1 94 ? 12.870 -9.137 -12.128 1.00 94.62 94 GLU A C 1
ATOM 769 O O . GLU A 1 94 ? 12.878 -9.105 -10.900 1.00 94.62 94 GLU A O 1
ATOM 774 N N . PHE A 1 95 ? 12.447 -8.107 -12.870 1.00 93.50 95 PHE A N 1
ATOM 775 C CA . PHE A 1 95 ? 11.927 -6.864 -12.306 1.00 93.50 95 PHE A CA 1
ATOM 776 C C . PHE A 1 95 ? 10.631 -7.119 -11.528 1.00 93.50 95 PHE A C 1
ATOM 778 O O . PHE A 1 95 ? 10.510 -6.694 -10.380 1.00 93.50 95 PHE A O 1
ATOM 785 N N . VAL A 1 96 ? 9.682 -7.859 -12.113 1.00 95.50 96 VAL A N 1
ATOM 786 C CA . VAL A 1 96 ? 8.394 -8.172 -11.470 1.00 95.50 96 VAL A CA 1
ATOM 787 C C . VAL A 1 96 ? 8.608 -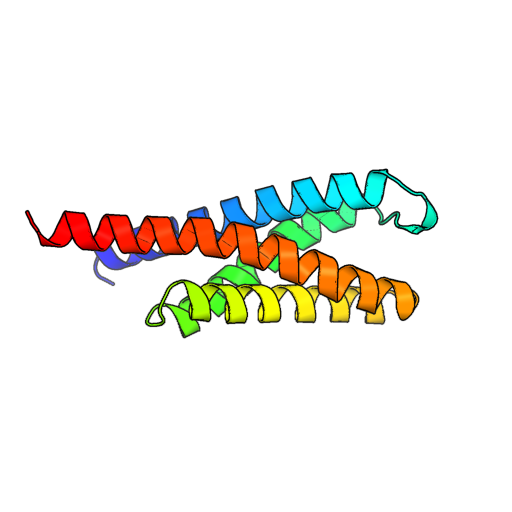8.911 -10.145 1.00 95.50 96 VAL A C 1
ATOM 789 O O . VAL A 1 96 ? 8.051 -8.505 -9.126 1.00 95.50 96 VAL A O 1
ATOM 792 N N . PHE A 1 97 ? 9.443 -9.954 -10.124 1.00 95.94 97 PHE A N 1
ATOM 793 C CA . PHE A 1 97 ? 9.717 -10.734 -8.913 1.00 95.94 97 PHE A CA 1
ATOM 794 C C . PHE A 1 97 ? 10.529 -9.961 -7.872 1.00 95.94 97 PHE A C 1
ATOM 796 O O . PHE A 1 97 ? 10.226 -10.051 -6.682 1.00 95.94 97 PHE A O 1
ATOM 803 N N . LEU A 1 98 ? 11.519 -9.171 -8.297 1.00 95.19 98 LEU A N 1
ATOM 804 C CA . LEU A 1 98 ? 12.285 -8.315 -7.393 1.00 95.19 98 LEU A CA 1
ATOM 805 C C . LEU A 1 98 ? 11.361 -7.320 -6.685 1.00 95.19 98 LEU A C 1
ATOM 807 O O . LEU A 1 98 ? 11.346 -7.243 -5.454 1.00 95.19 98 LEU A O 1
ATOM 811 N N . PHE A 1 99 ? 10.540 -6.602 -7.454 1.00 95.12 99 PHE A N 1
ATOM 812 C CA . PHE A 1 99 ? 9.610 -5.639 -6.884 1.00 95.12 99 PHE A CA 1
ATOM 813 C C . PHE A 1 99 ? 8.473 -6.305 -6.115 1.00 95.12 99 PHE A C 1
ATOM 815 O O . PHE A 1 99 ? 7.975 -5.689 -5.183 1.00 95.12 99 PHE A O 1
ATOM 822 N N . LEU A 1 100 ? 8.092 -7.554 -6.420 1.00 97.06 100 LEU A N 1
ATOM 823 C CA . LEU A 1 100 ? 7.122 -8.294 -5.604 1.00 97.06 100 LEU A CA 1
ATOM 824 C C . LEU A 1 100 ? 7.604 -8.389 -4.155 1.00 97.06 100 LEU A C 1
ATOM 826 O O . LEU A 1 100 ? 6.850 -8.096 -3.229 1.00 97.06 100 LEU A O 1
ATOM 830 N N . GLY A 1 101 ? 8.870 -8.774 -3.971 1.00 97.00 101 GLY A N 1
ATOM 831 C CA . GLY A 1 101 ? 9.492 -8.880 -2.655 1.00 97.00 101 GLY A CA 1
ATOM 832 C C . GLY A 1 101 ? 9.630 -7.521 -1.973 1.00 97.00 101 GLY A C 1
ATOM 833 O O . GLY A 1 101 ? 9.218 -7.366 -0.824 1.00 97.00 101 GLY A O 1
ATOM 834 N N . ILE A 1 102 ? 10.155 -6.524 -2.690 1.00 96.12 102 ILE A N 1
ATOM 835 C CA . ILE A 1 102 ? 10.343 -5.163 -2.161 1.00 96.12 102 ILE A CA 1
ATOM 836 C C . ILE A 1 102 ? 9.000 -4.555 -1.737 1.00 96.12 102 ILE A C 1
ATOM 838 O O . ILE A 1 102 ? 8.859 -4.098 -0.600 1.00 96.12 102 ILE A O 1
ATOM 842 N N . HIS A 1 103 ? 7.993 -4.593 -2.615 1.00 97.38 103 HIS A N 1
ATOM 843 C CA . HIS A 1 103 ? 6.656 -4.066 -2.340 1.00 97.38 103 HIS A CA 1
ATOM 844 C C . HIS A 1 103 ? 6.013 -4.777 -1.161 1.00 97.38 103 HIS A C 1
ATOM 846 O O . HIS A 1 103 ? 5.510 -4.107 -0.258 1.00 97.38 103 HIS A O 1
ATOM 852 N N . PHE A 1 104 ? 6.105 -6.109 -1.115 1.00 98.38 104 PHE A N 1
ATOM 853 C CA . PHE A 1 104 ? 5.562 -6.890 -0.012 1.00 98.38 104 PHE A CA 1
ATOM 854 C C . PHE A 1 104 ? 6.178 -6.486 1.328 1.00 98.38 104 PHE A C 1
ATOM 856 O O . PHE A 1 104 ? 5.442 -6.245 2.283 1.00 98.38 104 PHE A O 1
ATOM 863 N N . ILE A 1 105 ? 7.507 -6.374 1.406 1.00 98.38 105 ILE A N 1
ATOM 864 C CA . ILE A 1 105 ? 8.215 -6.042 2.649 1.00 98.38 105 ILE A CA 1
ATOM 865 C C . ILE A 1 105 ? 7.860 -4.628 3.120 1.00 98.38 105 ILE A C 1
ATOM 867 O O . ILE A 1 105 ? 7.511 -4.445 4.289 1.00 98.38 105 ILE A O 1
ATOM 871 N N . ILE A 1 106 ? 7.902 -3.632 2.229 1.00 98.06 106 ILE A N 1
ATOM 872 C CA . ILE A 1 106 ? 7.602 -2.239 2.592 1.00 98.06 106 ILE A CA 1
ATOM 873 C C . ILE A 1 106 ? 6.148 -2.118 3.060 1.00 98.06 106 ILE A C 1
ATOM 875 O O . ILE A 1 106 ? 5.885 -1.567 4.133 1.00 98.06 106 ILE A O 1
ATOM 879 N N . LEU A 1 107 ? 5.198 -2.666 2.295 1.00 98.00 107 LEU A N 1
ATOM 880 C CA . LEU A 1 107 ? 3.785 -2.648 2.669 1.00 98.00 107 LEU A CA 1
ATOM 881 C C . LEU A 1 107 ? 3.539 -3.401 3.972 1.00 98.00 107 LEU A C 1
ATOM 883 O O . LEU A 1 107 ? 2.743 -2.933 4.789 1.00 98.00 107 LEU A O 1
ATOM 887 N N . PHE A 1 108 ? 4.234 -4.516 4.207 1.00 98.56 108 PHE A N 1
ATOM 888 C CA . PHE A 1 108 ? 4.096 -5.288 5.437 1.00 98.56 108 PHE A CA 1
ATOM 889 C C . PHE A 1 108 ? 4.499 -4.457 6.646 1.00 98.56 108 PHE A C 1
ATOM 891 O O . PHE A 1 108 ? 3.714 -4.349 7.586 1.00 98.56 108 PHE A O 1
ATOM 898 N N . ILE A 1 109 ? 5.663 -3.810 6.602 1.00 98.50 109 ILE A N 1
ATOM 899 C CA . ILE A 1 109 ? 6.152 -2.972 7.701 1.00 98.50 109 ILE A CA 1
ATOM 900 C C . ILE A 1 109 ? 5.185 -1.809 7.963 1.00 98.50 109 ILE A C 1
ATOM 902 O O . ILE A 1 109 ? 4.730 -1.626 9.096 1.00 98.50 109 ILE A O 1
ATOM 906 N N . LEU A 1 110 ? 4.819 -1.050 6.924 1.00 98.44 110 LEU A N 1
ATOM 907 C CA . LEU A 1 110 ? 3.953 0.125 7.066 1.00 98.44 110 LEU A CA 1
ATOM 908 C C . LEU A 1 110 ? 2.551 -0.245 7.566 1.00 98.44 110 LEU A C 1
ATOM 910 O O . LEU A 1 110 ? 2.030 0.373 8.500 1.00 98.44 110 LEU A O 1
ATOM 914 N N . SER A 1 111 ? 1.940 -1.274 6.974 1.00 98.31 111 SER A N 1
ATOM 915 C CA . SER A 1 111 ? 0.609 -1.734 7.373 1.00 98.31 111 SER A CA 1
ATOM 916 C C . SER A 1 111 ? 0.615 -2.367 8.765 1.00 98.31 111 SER A C 1
ATOM 918 O O . SER A 1 111 ? -0.322 -2.139 9.533 1.00 98.31 111 SER A O 1
ATOM 920 N N . PHE A 1 112 ? 1.688 -3.065 9.150 1.00 98.50 112 PHE A N 1
ATOM 921 C CA . PHE A 1 112 ? 1.842 -3.627 10.489 1.00 98.50 112 PHE A CA 1
ATOM 922 C C . PHE A 1 112 ? 1.887 -2.557 11.562 1.00 98.50 112 PHE A C 1
ATOM 924 O O . PHE A 1 112 ? 1.116 -2.638 12.521 1.00 98.50 112 PHE A O 1
ATOM 931 N N . ILE A 1 113 ? 2.706 -1.522 11.379 1.00 98.25 113 ILE A N 1
ATOM 932 C CA . ILE A 1 113 ? 2.759 -0.384 12.300 1.00 98.25 113 ILE A CA 1
ATOM 933 C C . ILE A 1 113 ? 1.367 0.253 12.416 1.00 98.25 113 ILE A C 1
ATOM 935 O O . ILE A 1 113 ? 0.825 0.373 13.518 1.00 98.25 113 ILE A O 1
ATOM 939 N N . ALA A 1 114 ? 0.733 0.576 11.286 1.00 97.25 114 ALA A N 1
ATOM 940 C CA . ALA A 1 114 ? -0.585 1.209 11.252 1.00 97.25 114 ALA A CA 1
ATOM 941 C C . ALA A 1 114 ? -1.671 0.374 11.957 1.00 97.25 114 ALA A C 1
ATOM 943 O O . ALA A 1 114 ? -2.432 0.877 12.793 1.00 97.25 114 ALA A O 1
ATOM 944 N N . PHE A 1 115 ? -1.755 -0.922 11.656 1.00 96.94 115 PHE A N 1
ATOM 945 C CA . PHE A 1 115 ? -2.770 -1.804 12.228 1.00 96.94 115 PHE A CA 1
ATOM 946 C C . PHE A 1 115 ? -2.495 -2.138 13.689 1.00 96.94 115 PHE A C 1
ATOM 948 O O . PHE A 1 115 ? -3.448 -2.273 14.461 1.00 96.94 115 PHE A O 1
ATOM 955 N N . ARG A 1 116 ? -1.226 -2.218 14.096 1.00 96.81 116 ARG A N 1
ATOM 956 C CA . ARG A 1 116 ? -0.865 -2.441 15.493 1.00 96.81 116 ARG A CA 1
ATOM 957 C C . ARG A 1 116 ? -1.229 -1.242 16.362 1.00 96.81 116 ARG A C 1
ATOM 959 O O . ARG A 1 116 ? -1.824 -1.434 17.421 1.00 96.81 116 ARG A O 1
ATOM 966 N N . LEU A 1 117 ? -0.977 -0.019 15.894 1.00 95.06 117 LEU A N 1
ATOM 967 C CA . LEU A 1 117 ? -1.398 1.205 16.585 1.00 95.06 117 LEU A CA 1
ATOM 968 C C . LEU A 1 117 ? -2.924 1.266 16.765 1.00 95.06 117 LEU A C 1
ATOM 970 O O . LEU A 1 117 ? -3.410 1.606 17.847 1.00 95.06 117 LEU A O 1
ATOM 974 N N . LEU A 1 118 ? -3.697 0.862 15.750 1.00 91.50 118 LEU A N 1
ATOM 975 C CA . LEU A 1 118 ? -5.157 0.764 15.867 1.00 91.50 118 LEU A CA 1
ATOM 976 C C . LEU A 1 118 ? -5.613 -0.250 16.925 1.00 91.50 118 LEU A C 1
ATOM 978 O O . LEU A 1 118 ? -6.588 0.002 17.637 1.00 91.50 118 LEU A O 1
ATOM 982 N N . GLU A 1 119 ? -4.972 -1.416 16.998 1.00 91.19 119 GLU A N 1
ATOM 983 C CA . GLU A 1 119 ? -5.297 -2.433 18.004 1.00 91.19 119 GLU A CA 1
ATOM 984 C C . GLU A 1 119 ? -5.013 -1.940 19.418 1.00 91.19 119 GLU A C 1
ATOM 986 O O . GLU A 1 119 ? -5.864 -2.083 20.296 1.00 91.19 119 GLU A O 1
ATOM 991 N N . ILE A 1 120 ? -3.852 -1.315 19.620 1.00 90.06 120 ILE A N 1
ATOM 992 C CA . ILE A 1 120 ? -3.447 -0.743 20.904 1.00 90.06 120 ILE A CA 1
ATOM 993 C C . ILE A 1 120 ? -4.455 0.325 21.343 1.00 90.06 120 ILE A C 1
ATOM 995 O O . ILE A 1 120 ? -4.984 0.256 22.452 1.00 90.06 120 ILE A O 1
ATOM 999 N N . LYS A 1 121 ? -4.823 1.255 20.452 1.00 87.75 121 LYS A N 1
ATOM 1000 C CA . LYS A 1 121 ? -5.831 2.289 20.740 1.00 87.75 121 LYS A CA 1
ATOM 1001 C C . LYS A 1 121 ? -7.175 1.692 21.172 1.00 87.75 121 LYS A C 1
ATOM 1003 O O . LYS A 1 121 ? -7.797 2.185 22.111 1.00 87.75 121 LYS A O 1
ATOM 1008 N N . LYS A 1 122 ? -7.630 0.620 20.513 1.00 84.56 122 LYS A N 1
ATOM 1009 C CA . LYS A 1 122 ? -8.875 -0.079 20.883 1.00 84.56 122 LYS A CA 1
ATOM 1010 C C . LYS A 1 122 ? -8.790 -0.746 22.253 1.00 84.56 122 LYS A C 1
ATOM 1012 O O . LYS A 1 122 ? -9.806 -0.810 22.938 1.00 84.56 122 LYS A O 1
ATOM 1017 N N . LEU A 1 123 ? -7.618 -1.251 22.636 1.00 81.12 123 LEU A N 1
ATOM 1018 C CA . LEU A 1 123 ? -7.403 -1.861 23.945 1.00 81.12 123 LEU A CA 1
ATOM 1019 C C . LEU A 1 123 ? -7.538 -0.822 25.067 1.00 81.12 123 LEU A C 1
ATOM 1021 O O . LEU A 1 123 ? -8.221 -1.087 26.051 1.00 81.12 123 LEU A O 1
ATOM 1025 N N . PHE A 1 124 ? -6.948 0.365 24.894 1.00 77.88 124 PHE A N 1
ATOM 1026 C CA . PHE A 1 124 ? 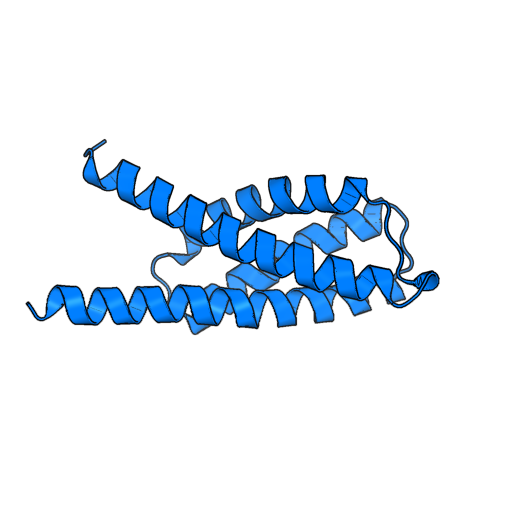-7.028 1.450 25.879 1.00 77.88 124 PHE A CA 1
ATOM 1027 C C . PHE A 1 124 ? -8.415 2.098 25.947 1.00 77.88 124 PHE A C 1
ATOM 1029 O O . PHE A 1 124 ? -8.905 2.370 27.034 1.00 77.88 124 PHE A O 1
ATOM 1036 N N . SER A 1 125 ? -9.098 2.259 24.812 1.00 76.44 125 SER A N 1
ATOM 1037 C CA . SER A 1 125 ? -10.455 2.828 24.776 1.00 76.44 125 SER A CA 1
ATOM 1038 C C . SER A 1 125 ? -11.537 1.927 25.389 1.00 76.44 125 SER A C 1
ATOM 1040 O O . SER A 1 125 ? -12.648 2.402 25.580 1.00 76.44 125 SER A O 1
ATOM 1042 N N . LYS A 1 126 ? -11.260 0.638 25.626 1.00 67.62 126 LYS A N 1
ATOM 1043 C CA . LYS A 1 126 ? -12.188 -0.303 26.282 1.00 67.62 126 LYS A CA 1
ATOM 1044 C C . LYS A 1 126 ? -11.960 -0.441 27.791 1.00 67.62 126 LYS A C 1
ATOM 1046 O O . LYS A 1 126 ? -12.734 -1.132 28.441 1.00 67.62 126 LYS A O 1
ATOM 1051 N N . LYS A 1 127 ? -10.859 0.109 28.311 1.00 56.22 127 LYS A N 1
ATOM 1052 C CA . LYS A 1 127 ? -10.477 0.037 29.731 1.00 56.22 127 LYS A CA 1
ATOM 1053 C C . LYS A 1 127 ? -10.889 1.282 30.533 1.00 56.22 127 LYS A C 1
ATOM 1055 O O . LYS A 1 127 ? -10.627 1.318 31.729 1.00 56.22 127 LYS A O 1
ATOM 1060 N N . LEU A 1 128 ? -11.498 2.264 29.870 1.00 48.28 128 LEU A N 1
ATOM 1061 C CA . LEU A 1 128 ? -12.162 3.441 30.439 1.00 48.28 128 LEU A CA 1
ATOM 1062 C C . LEU A 1 128 ? -13.672 3.255 30.287 1.00 48.28 128 LEU A C 1
ATOM 1064 O O . LEU A 1 128 ? -14.402 3.695 31.194 1.00 48.28 128 LEU A O 1
#

Secondary structure (DSSP, 8-state):
--HHHHHHHHHHHHHHHHHHHHHHHHHHHHHHS-GGG---THHHHHHHHHHHHHHHHHHHHHTTS-HHHHHHHHHHHHHHHHHHHHHHTT--HHHHHHHHHHHHHHHHHHHHHHHHHHHHHHHHHT--